Protein AF-A0A665UQF0-F1 (afdb_monomer)

Organism: Echeneis naucrates (NCBI:txid173247)

Radius of gyration: 11.46 Å; Cα contacts (8 Å, |Δi|>4): 127; chains: 1; bounding box: 27×30×27 Å

Mean predicted aligned error: 4.66 Å

Foldseek 3Di:
DAQLVQQVVQCVPPFLCVDQEGAREPHADDVLEHPNAECSNANHQYYHYHPHNHPDCPNHYDHPNHDPPPDD

Nearest PDB structures (foldseek):
  8r1l-assembly1_D  TM=9.821E-01  e=7.392E-08  Homo sapiens
  6xzr-assembly1_GP1  TM=9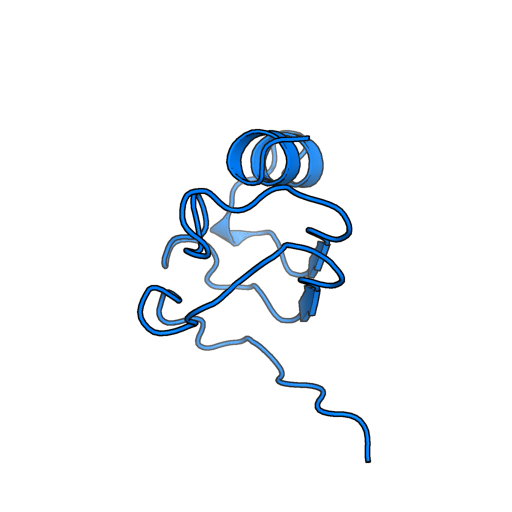.840E-01  e=7.392E-08  Gallus gallus
  2jqd-assembly1_A  TM=9.187E-01  e=6.077E-08  Mus musculus
  2rr6-assembly1_A  TM=9.758E-01  e=6.810E-07  Homo sapiens
  8r1j-assembly1_G  TM=9.779E-01  e=1.397E-06  Homo sapiens

Structure (mmCIF, N/CA/C/O backbone):
data_AF-A0A665UQF0-F1
#
_entry.id   AF-A0A665UQF0-F1
#
loop_
_atom_site.group_PDB
_atom_site.id
_atom_site.type_symbol
_atom_site.label_atom_id
_atom_site.label_alt_id
_atom_site.label_comp_id
_atom_site.label_asym_id
_atom_site.label_entity_id
_atom_site.label_seq_id
_atom_site.pdbx_PDB_ins_code
_atom_site.Cartn_x
_atom_site.Cartn_y
_atom_site.Cartn_z
_atom_site.occupancy
_atom_site.B_iso_or_equiv
_atom_site.auth_seq_id
_atom_site.auth_comp_id
_atom_site.auth_asym_id
_atom_site.auth_atom_id
_atom_site.pdbx_PDB_model_num
ATOM 1 N N . MET A 1 1 ? 3.926 -0.077 -15.964 1.00 83.88 1 MET A N 1
ATOM 2 C CA . MET A 1 1 ? 3.075 0.958 -15.337 1.00 83.88 1 MET A CA 1
ATOM 3 C C . MET A 1 1 ? 3.735 1.397 -14.039 1.00 83.88 1 MET A C 1
ATOM 5 O O . MET A 1 1 ? 4.237 0.528 -13.340 1.00 83.88 1 MET A O 1
ATOM 9 N N . ASP A 1 2 ? 3.790 2.694 -13.734 1.00 89.00 2 ASP A N 1
ATOM 10 C CA . ASP A 1 2 ? 4.428 3.184 -12.499 1.00 89.00 2 ASP A CA 1
ATOM 11 C C . ASP A 1 2 ? 3.615 2.790 -11.259 1.00 89.00 2 ASP A C 1
ATOM 13 O O . ASP A 1 2 ? 2.382 2.855 -11.288 1.00 89.00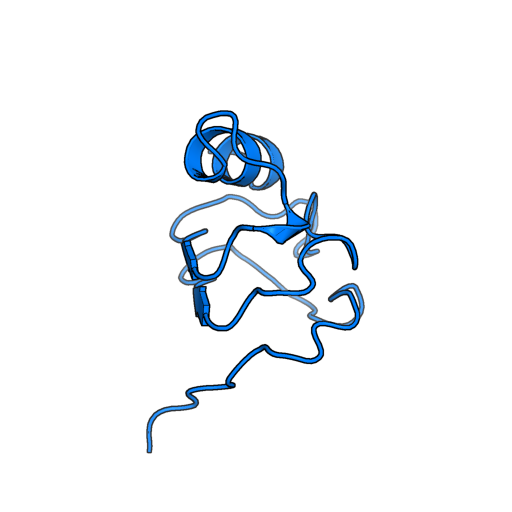 2 ASP A O 1
ATOM 17 N N . MET A 1 3 ? 4.292 2.430 -10.165 1.00 89.88 3 MET A N 1
ATOM 18 C CA . MET A 1 3 ? 3.646 2.001 -8.915 1.00 89.88 3 MET A CA 1
ATOM 19 C C . MET A 1 3 ? 2.651 3.043 -8.380 1.00 89.88 3 MET A C 1
ATOM 21 O O . MET A 1 3 ? 1.490 2.712 -8.151 1.00 89.88 3 MET A O 1
ATOM 25 N N . LYS A 1 4 ? 3.044 4.323 -8.307 1.00 89.19 4 LYS A N 1
ATOM 26 C CA . LYS A 1 4 ? 2.148 5.430 -7.913 1.00 89.19 4 LYS A CA 1
ATOM 27 C C . LYS A 1 4 ? 0.882 5.515 -8.765 1.00 89.19 4 LYS A C 1
ATOM 29 O O . LYS A 1 4 ? -0.208 5.718 -8.237 1.00 89.19 4 LYS A O 1
ATOM 34 N N . LYS A 1 5 ? 1.015 5.348 -10.086 1.00 90.81 5 LYS A N 1
ATOM 35 C CA . LYS A 1 5 ? -0.142 5.367 -10.992 1.00 90.81 5 LYS A CA 1
ATOM 36 C C . LYS A 1 5 ? -1.059 4.182 -10.718 1.00 90.81 5 LYS A C 1
ATOM 38 O O . LYS A 1 5 ? -2.272 4.349 -10.765 1.00 90.81 5 LYS A O 1
ATOM 43 N N . ARG A 1 6 ? -0.501 3.002 -10.424 1.00 91.69 6 ARG A N 1
ATOM 44 C CA . ARG A 1 6 ? -1.312 1.827 -10.092 1.00 91.69 6 ARG A CA 1
ATOM 45 C C . ARG A 1 6 ? -2.089 2.036 -8.809 1.00 91.69 6 ARG A C 1
ATOM 47 O O . ARG A 1 6 ? -3.291 1.821 -8.830 1.00 91.69 6 ARG A O 1
ATOM 54 N N . ILE A 1 7 ? -1.443 2.536 -7.758 1.00 91.44 7 ILE A N 1
ATOM 55 C CA . ILE A 1 7 ? -2.111 2.865 -6.493 1.00 91.44 7 ILE A CA 1
ATOM 56 C C . ILE A 1 7 ? -3.300 3.791 -6.753 1.00 91.44 7 ILE A C 1
ATOM 58 O O . ILE A 1 7 ? -4.415 3.478 -6.355 1.00 91.44 7 ILE A O 1
ATOM 62 N N . HIS A 1 8 ? -3.098 4.874 -7.507 1.00 90.50 8 HIS A N 1
ATOM 63 C CA . HIS A 1 8 ? -4.183 5.797 -7.838 1.00 90.50 8 HIS A CA 1
ATOM 64 C C . HIS A 1 8 ? -5.354 5.120 -8.581 1.00 90.50 8 HIS A C 1
ATOM 66 O O . HIS A 1 8 ? -6.513 5.400 -8.277 1.00 90.50 8 HIS A O 1
ATOM 72 N N . LEU A 1 9 ? -5.077 4.194 -9.510 1.00 91.62 9 LEU A N 1
ATOM 73 C CA . LEU A 1 9 ? -6.130 3.425 -10.188 1.00 91.62 9 LEU A CA 1
ATOM 74 C C . LEU A 1 9 ? -6.850 2.438 -9.256 1.00 91.62 9 LEU A C 1
ATOM 76 O O . LEU A 1 9 ? -8.065 2.284 -9.370 1.00 91.62 9 LEU A O 1
ATOM 80 N N . GLU A 1 10 ? -6.134 1.781 -8.343 1.00 90.69 10 GLU A N 1
ATOM 81 C CA . GLU A 1 10 ? -6.714 0.837 -7.374 1.00 90.69 10 GLU A CA 1
ATOM 82 C C . GLU A 1 10 ? -7.591 1.549 -6.328 1.00 90.69 10 GLU A C 1
ATOM 84 O O . GLU A 1 10 ? -8.610 1.005 -5.884 1.00 90.69 10 GLU A O 1
ATOM 89 N N . LEU A 1 11 ? -7.252 2.795 -5.975 1.00 90.56 11 LEU A N 1
ATOM 90 C CA . LEU A 1 11 ? -8.061 3.609 -5.067 1.00 90.56 11 LEU A CA 1
ATOM 91 C C . LEU A 1 11 ? -9.469 3.843 -5.632 1.00 90.56 11 LEU A C 1
ATOM 93 O O . LEU A 1 11 ? -10.431 3.780 -4.874 1.00 90.56 11 LEU A O 1
ATOM 97 N N . ARG A 1 12 ? -9.637 4.033 -6.951 1.00 87.44 12 ARG A N 1
ATOM 98 C CA . ARG A 1 12 ? -10.954 4.262 -7.594 1.00 87.44 12 ARG A CA 1
ATOM 99 C C . ARG A 1 12 ? -11.777 5.369 -6.910 1.00 87.44 12 ARG A C 1
ATOM 101 O O . ARG A 1 12 ? -12.973 5.204 -6.686 1.00 87.44 12 ARG A O 1
ATOM 108 N N . ASN A 1 13 ? -11.133 6.487 -6.568 1.00 87.00 13 ASN A N 1
ATOM 109 C CA . ASN A 1 13 ? -11.709 7.603 -5.795 1.00 87.00 13 ASN A CA 1
ATOM 110 C C . ASN A 1 13 ? -12.081 7.276 -4.337 1.00 87.00 13 ASN A C 1
ATOM 112 O O . ASN A 1 13 ? -12.770 8.064 -3.695 1.00 87.00 13 ASN A O 1
ATOM 116 N N . ARG A 1 14 ? -11.633 6.137 -3.801 1.00 91.06 14 ARG A N 1
ATOM 117 C CA . ARG A 1 14 ? -11.696 5.852 -2.365 1.00 91.06 14 ARG A CA 1
ATOM 118 C C . ARG A 1 14 ? -10.536 6.524 -1.646 1.00 91.06 14 ARG A C 1
ATOM 120 O O . ARG A 1 14 ? -9.469 6.749 -2.221 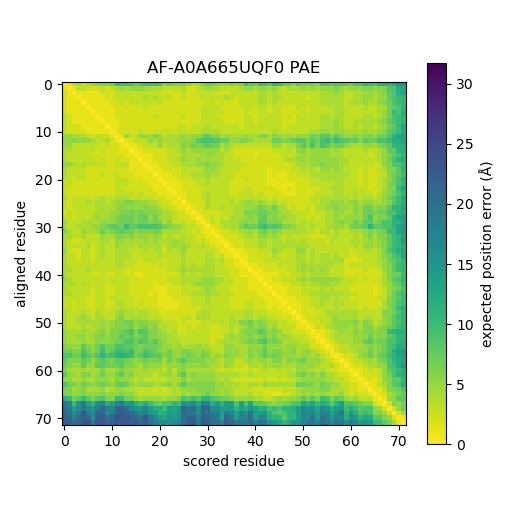1.00 91.06 14 ARG A O 1
ATOM 127 N N . THR A 1 15 ? -10.757 6.810 -0.375 1.00 91.94 15 THR A N 1
ATOM 128 C CA . THR A 1 15 ? -9.715 7.206 0.569 1.00 91.94 15 THR A CA 1
ATOM 129 C C . THR A 1 15 ? -8.750 6.030 0.786 1.00 91.94 15 THR A C 1
ATOM 131 O O . THR A 1 15 ? -9.195 4.880 0.858 1.00 91.94 15 THR A O 1
ATOM 134 N N . PRO A 1 16 ? -7.432 6.276 0.892 1.00 91.94 16 PRO A N 1
ATOM 135 C CA . PRO A 1 16 ? -6.451 5.237 1.217 1.00 91.94 16 PRO A CA 1
ATOM 136 C C . PRO A 1 16 ? -6.780 4.466 2.499 1.00 91.94 16 PRO A C 1
ATOM 138 O O . PRO A 1 16 ? -6.577 3.255 2.554 1.00 91.94 16 PRO A O 1
ATOM 141 N N . SER A 1 17 ? -7.363 5.151 3.485 1.00 92.69 17 SER A N 1
ATOM 142 C CA . SER A 1 17 ? -7.765 4.576 4.766 1.00 92.69 17 SER A CA 1
ATOM 143 C C . SER A 1 17 ? -8.865 3.530 4.643 1.00 92.69 17 SER A C 1
ATOM 145 O O . SER A 1 17 ? -8.871 2.605 5.435 1.00 92.69 17 SER A O 1
ATOM 147 N N . ASP A 1 18 ? -9.753 3.612 3.649 1.00 91.81 18 ASP A N 1
ATOM 148 C CA . ASP A 1 18 ? -10.844 2.639 3.467 1.00 91.81 18 ASP A CA 1
ATOM 149 C C . ASP A 1 18 ? -10.441 1.449 2.573 1.00 91.81 18 ASP A C 1
ATOM 151 O O . ASP A 1 18 ? -11.243 0.544 2.303 1.00 91.81 18 ASP A O 1
ATOM 155 N N . VAL A 1 19 ? -9.204 1.433 2.068 1.00 92.25 19 VAL A N 1
ATOM 156 C CA . VAL A 1 19 ? -8.722 0.385 1.166 1.00 92.25 19 VAL A CA 1
ATOM 157 C C . VAL A 1 19 ? -8.162 -0.790 1.953 1.00 92.25 19 VAL A C 1
ATOM 159 O O . VAL A 1 19 ? -7.108 -0.706 2.572 1.00 92.25 19 VAL A O 1
ATOM 162 N N . LYS A 1 20 ? -8.852 -1.928 1.846 1.00 92.44 20 LYS A N 1
ATOM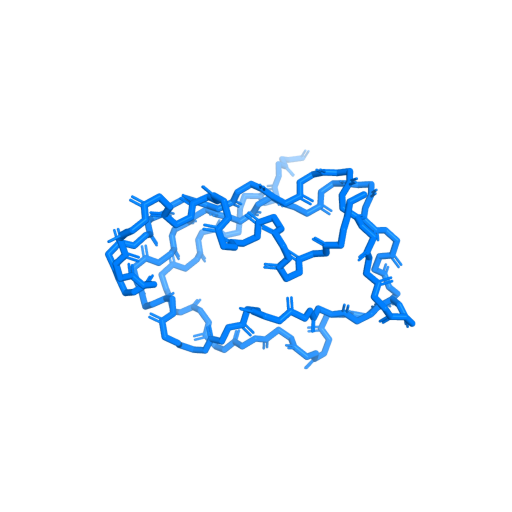 163 C CA . LYS A 1 20 ? -8.461 -3.187 2.496 1.00 92.44 20 LYS A CA 1
ATOM 164 C C . LYS A 1 20 ? -7.517 -4.052 1.677 1.00 92.44 20 LYS A C 1
ATOM 166 O O . LYS A 1 20 ? -6.748 -4.826 2.237 1.00 92.44 20 LYS A O 1
ATOM 171 N N . GLU A 1 21 ? -7.568 -3.929 0.358 1.00 91.94 21 GLU A N 1
ATOM 172 C CA . GLU A 1 21 ? -6.799 -4.766 -0.558 1.00 91.94 21 GLU A CA 1
ATOM 173 C C . GLU A 1 21 ? -6.176 -3.894 -1.642 1.00 91.94 21 GLU A C 1
ATOM 175 O O . GLU A 1 21 ? -6.868 -3.090 -2.274 1.00 91.94 21 GLU A O 1
ATOM 180 N N . LEU A 1 22 ? -4.871 -4.060 -1.857 1.00 91.38 22 LEU A N 1
ATOM 181 C CA . LEU A 1 22 ? -4.114 -3.302 -2.844 1.00 91.38 22 LEU A CA 1
ATOM 182 C C . LEU A 1 22 ? -3.235 -4.238 -3.678 1.00 91.38 22 LEU A C 1
ATOM 184 O O . LEU A 1 22 ? -2.323 -4.888 -3.163 1.00 91.38 22 LEU A O 1
ATOM 188 N N . VAL A 1 23 ? -3.500 -4.288 -4.986 1.00 90.88 23 VAL A N 1
ATOM 189 C CA . VAL A 1 23 ? -2.782 -5.154 -5.930 1.00 90.88 23 VAL A CA 1
ATOM 190 C C . VAL A 1 23 ? -1.901 -4.311 -6.845 1.00 90.88 23 VAL A C 1
ATOM 192 O O . VAL A 1 23 ? -2.375 -3.614 -7.743 1.00 90.88 23 VAL A O 1
ATOM 195 N N . LEU A 1 24 ? -0.590 -4.396 -6.630 1.00 90.25 24 LEU A N 1
ATOM 196 C CA . LEU A 1 24 ? 0.437 -3.637 -7.347 1.00 90.25 24 LEU A CA 1
ATOM 197 C C . LEU A 1 24 ? 1.275 -4.517 -8.280 1.00 90.25 24 LEU A C 1
ATOM 199 O O . LEU A 1 24 ? 2.382 -4.142 -8.662 1.00 90.25 24 LEU A O 1
ATOM 203 N N . ASP A 1 25 ? 0.753 -5.670 -8.685 1.00 90.38 25 ASP A N 1
ATOM 204 C CA . ASP A 1 25 ? 1.477 -6.613 -9.535 1.00 90.38 25 ASP A CA 1
ATOM 205 C C . ASP A 1 25 ? 1.857 -6.005 -10.890 1.00 90.38 25 ASP A C 1
ATOM 207 O O . ASP A 1 25 ? 1.100 -5.226 -11.487 1.00 90.38 25 ASP A O 1
ATOM 211 N N . ASN A 1 26 ? 3.033 -6.394 -11.391 1.00 89.06 26 ASN A N 1
ATOM 212 C CA . ASN A 1 26 ? 3.613 -5.931 -12.659 1.00 89.06 26 ASN A CA 1
ATOM 213 C C . ASN A 1 26 ? 3.805 -4.402 -12.748 1.00 89.06 26 ASN A C 1
ATOM 215 O O . ASN A 1 26 ? 3.884 -3.820 -13.839 1.00 89.06 26 ASN A O 1
ATOM 219 N N . CYS A 1 27 ? 3.870 -3.722 -11.603 1.00 89.81 27 CYS A N 1
ATOM 220 C CA . CYS A 1 27 ? 4.252 -2.316 -11.540 1.00 89.81 27 CYS A CA 1
ATOM 221 C C . CYS A 1 27 ? 5.766 -2.149 -11.627 1.00 89.81 27 CYS A C 1
ATOM 223 O O . CYS A 1 27 ? 6.521 -3.049 -11.301 1.00 89.81 27 CYS A O 1
ATOM 225 N N . ARG A 1 28 ? 6.237 -0.976 -12.039 1.00 89.38 28 ARG A N 1
ATOM 226 C CA . ARG A 1 28 ? 7.658 -0.633 -11.971 1.00 89.38 28 ARG A CA 1
ATOM 227 C C . ARG A 1 28 ? 7.900 0.170 -10.696 1.00 89.38 28 ARG A C 1
ATOM 229 O O . ARG A 1 28 ? 7.355 1.268 -10.565 1.00 89.38 28 ARG A O 1
ATOM 236 N N . SER A 1 29 ? 8.689 -0.378 -9.773 1.00 88.25 29 SER A N 1
ATOM 237 C CA . SER A 1 29 ? 9.263 0.388 -8.662 1.00 88.25 29 SER A CA 1
ATOM 238 C C . SER A 1 29 ? 10.403 1.276 -9.155 1.00 88.25 29 SER A C 1
ATOM 240 O O . SER A 1 29 ? 11.188 0.855 -10.009 1.00 88.25 29 SER A O 1
ATOM 242 N N . ASN A 1 30 ? 10.534 2.471 -8.589 1.00 86.00 30 ASN A N 1
ATOM 243 C CA . ASN A 1 30 ? 11.661 3.354 -8.860 1.00 86.00 30 ASN A CA 1
ATOM 244 C C . ASN A 1 30 ? 12.845 2.957 -7.968 1.00 86.00 30 ASN A C 1
ATOM 246 O O . ASN A 1 30 ? 12.694 2.858 -6.752 1.00 86.00 30 ASN A O 1
ATOM 250 N N . GLU A 1 31 ? 13.997 2.651 -8.568 1.00 86.94 31 GLU A N 1
ATOM 251 C CA . GLU A 1 31 ? 15.202 2.176 -7.859 1.00 86.94 31 GLU A CA 1
ATOM 252 C C . GLU A 1 31 ? 14.985 0.956 -6.935 1.00 86.94 31 GLU A C 1
ATOM 254 O O . GLU A 1 31 ? 15.734 0.737 -5.983 1.00 86.94 31 GLU A O 1
ATOM 259 N N . GLY A 1 32 ? 13.940 0.161 -7.182 1.00 85.94 32 GLY A N 1
ATOM 260 C CA . GLY A 1 32 ? 13.584 -0.966 -6.320 1.00 85.94 32 GLY A CA 1
ATOM 261 C C . GLY A 1 32 ? 12.985 -0.573 -4.965 1.00 85.94 32 GLY A C 1
ATOM 262 O O . GLY A 1 32 ? 12.989 -1.387 -4.040 1.00 85.94 32 GLY A O 1
ATOM 263 N N . LYS A 1 33 ? 12.456 0.650 -4.844 1.00 87.25 33 LYS A N 1
ATOM 264 C CA . LYS A 1 33 ? 11.788 1.168 -3.643 1.00 87.25 33 LYS A CA 1
ATOM 265 C C . LYS A 1 33 ? 10.273 1.238 -3.829 1.00 87.25 33 LYS A C 1
ATOM 267 O O . LYS A 1 33 ? 9.761 1.405 -4.936 1.00 87.25 33 LYS A O 1
ATOM 272 N N . ILE A 1 34 ? 9.555 1.1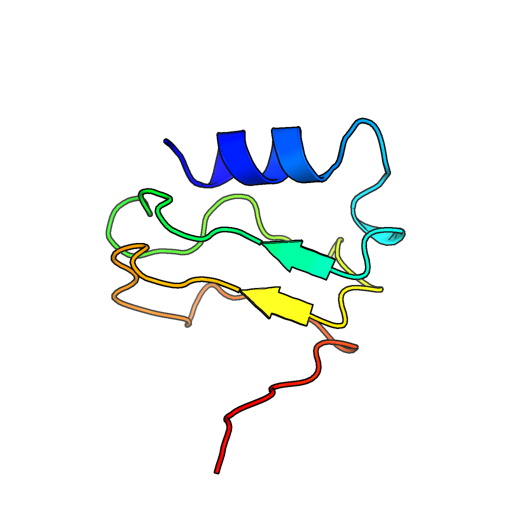30 -2.716 1.00 87.38 34 ILE A N 1
ATOM 273 C CA . ILE A 1 34 ? 8.102 1.311 -2.676 1.00 87.38 34 ILE A CA 1
ATOM 274 C C . ILE A 1 34 ? 7.795 2.804 -2.808 1.00 87.38 34 ILE A C 1
ATOM 276 O O . ILE A 1 34 ? 8.367 3.619 -2.088 1.00 87.38 34 ILE A O 1
ATOM 280 N N . GLU A 1 35 ? 6.886 3.164 -3.713 1.00 88.69 35 GLU A N 1
ATOM 281 C CA . GLU A 1 35 ? 6.472 4.550 -3.932 1.00 88.69 35 GLU A CA 1
ATOM 282 C C . GLU A 1 35 ? 4.950 4.686 -3.926 1.00 88.69 35 GLU A C 1
ATOM 284 O O . GLU A 1 35 ? 4.245 3.964 -4.629 1.00 88.69 35 GLU A O 1
ATOM 289 N N . GLY A 1 36 ? 4.450 5.680 -3.186 1.00 87.56 36 GLY A N 1
ATOM 290 C CA . GLY A 1 36 ? 3.022 6.009 -3.114 1.00 87.56 36 GLY A CA 1
ATOM 291 C C . GLY A 1 36 ? 2.226 5.203 -2.089 1.00 87.56 36 GLY A C 1
ATOM 292 O O . GLY A 1 36 ? 1.055 5.504 -1.889 1.00 87.56 36 GLY A O 1
ATOM 293 N N . LEU A 1 37 ? 2.848 4.219 -1.436 1.00 89.62 37 LEU A N 1
ATOM 294 C CA . LEU A 1 37 ? 2.292 3.572 -0.254 1.00 89.62 37 LEU A CA 1
ATOM 295 C C . LEU A 1 37 ? 2.707 4.379 0.979 1.00 89.62 37 LEU A C 1
ATOM 297 O O . LEU A 1 37 ? 3.898 4.605 1.194 1.00 89.62 37 LEU A O 1
ATOM 301 N N . THR A 1 38 ? 1.730 4.810 1.765 1.00 90.62 38 THR A N 1
ATOM 302 C CA . THR A 1 38 ? 1.909 5.610 2.985 1.00 90.62 38 THR A CA 1
ATOM 303 C C . THR A 1 38 ? 1.268 4.896 4.175 1.00 90.62 38 THR A C 1
ATOM 305 O O . THR A 1 38 ? 0.639 3.848 4.026 1.00 90.62 38 THR A O 1
ATOM 308 N N . ASP A 1 39 ? 1.450 5.425 5.378 1.00 90.31 39 ASP A N 1
ATOM 309 C CA . ASP A 1 39 ? 0.765 4.956 6.587 1.00 90.31 39 ASP A CA 1
ATOM 310 C C . ASP A 1 39 ? -0.738 5.293 6.606 1.00 90.31 39 ASP A C 1
ATOM 312 O O . ASP A 1 39 ? -1.460 4.761 7.440 1.00 90.31 39 ASP A O 1
ATOM 316 N N . GLU A 1 40 ? -1.234 6.065 5.629 1.00 92.00 40 GLU A N 1
ATOM 317 C CA . GLU A 1 40 ? -2.666 6.354 5.439 1.00 92.00 40 GLU A CA 1
ATOM 318 C C . GLU A 1 40 ? -3.493 5.106 5.096 1.00 92.00 40 GLU A C 1
ATOM 320 O O . GLU A 1 40 ? -4.714 5.112 5.219 1.00 92.00 40 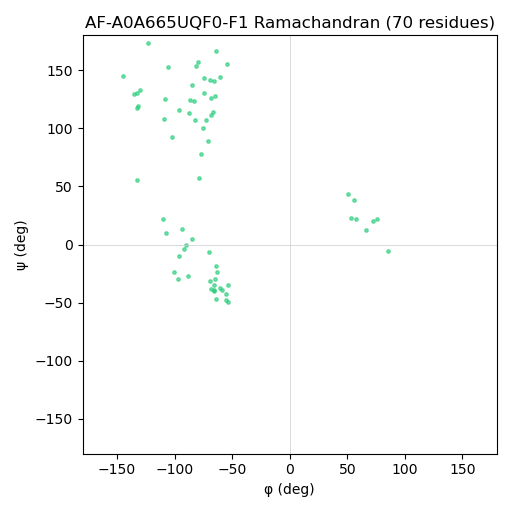GLU A O 1
ATOM 325 N N . PHE A 1 41 ? -2.844 4.030 4.649 1.00 91.88 41 PHE A N 1
ATOM 326 C CA . PHE A 1 41 ? -3.468 2.743 4.343 1.00 91.88 41 PHE A CA 1
ATOM 327 C C . PHE A 1 41 ? -3.729 1.935 5.628 1.00 91.88 41 PHE A C 1
ATOM 329 O O . PHE A 1 41 ? -3.243 0.815 5.798 1.00 91.88 41 PHE A O 1
ATOM 336 N N . GLU A 1 42 ? -4.478 2.524 6.559 1.00 91.38 42 GLU A N 1
ATOM 337 C CA . GLU A 1 42 ? -4.694 1.988 7.908 1.00 91.38 42 GLU A CA 1
ATOM 338 C C . GLU A 1 42 ? -5.477 0.667 7.910 1.00 91.38 42 GLU A C 1
ATOM 340 O O . GLU A 1 42 ? -5.120 -0.255 8.649 1.00 91.38 42 GLU A O 1
ATOM 345 N N . GLU A 1 43 ? -6.503 0.548 7.057 1.00 93.38 43 GLU A N 1
ATOM 346 C CA . GLU A 1 43 ? -7.337 -0.655 6.912 1.00 93.38 43 GLU A CA 1
ATOM 347 C C . GLU A 1 43 ? -6.757 -1.698 5.955 1.00 93.38 43 GLU A C 1
ATOM 349 O O . GLU A 1 43 ? -7.412 -2.705 5.688 1.00 93.38 43 GLU A O 1
ATOM 354 N N . LEU A 1 44 ? -5.546 -1.490 5.432 1.00 92.56 44 LEU A N 1
ATOM 355 C CA . LEU A 1 44 ? -4.969 -2.388 4.443 1.00 92.56 44 LEU A CA 1
ATOM 356 C C . LEU A 1 44 ? -4.638 -3.741 5.070 1.00 92.56 44 LEU A C 1
ATOM 358 O O . LEU A 1 44 ? -3.713 -3.873 5.869 1.00 92.56 44 LEU A O 1
ATOM 362 N N . GLU A 1 45 ? -5.388 -4.758 4.665 1.00 92.38 45 GLU A N 1
ATOM 363 C CA . GLU A 1 45 ? -5.245 -6.140 5.109 1.00 92.38 45 GLU A CA 1
ATOM 364 C C . GLU A 1 45 ? -4.427 -6.974 4.123 1.00 92.38 45 GLU A C 1
ATOM 366 O O . GLU A 1 45 ? -3.731 -7.897 4.545 1.00 92.38 45 GLU A O 1
ATOM 371 N N . PHE A 1 46 ? -4.467 -6.644 2.830 1.00 91.00 46 PHE A N 1
ATOM 372 C CA . PHE A 1 46 ? -3.780 -7.390 1.779 1.00 91.00 46 PHE A CA 1
ATOM 373 C C . PHE A 1 46 ? -3.003 -6.468 0.835 1.00 91.00 46 PHE A C 1
ATOM 375 O O . PHE A 1 46 ? -3.548 -5.509 0.290 1.00 91.00 46 PHE A O 1
ATOM 382 N N . LEU A 1 47 ? -1.732 -6.798 0.601 1.00 89.69 47 LEU A N 1
ATOM 383 C CA . LEU A 1 47 ? -0.844 -6.092 -0.319 1.00 89.69 47 LEU A CA 1
ATOM 384 C C . LEU A 1 47 ? -0.147 -7.109 -1.222 1.00 89.69 47 LEU A C 1
ATOM 386 O O . LEU A 1 47 ? 0.614 -7.942 -0.729 1.00 89.69 47 LEU A O 1
ATOM 390 N N . SER A 1 48 ? -0.363 -7.002 -2.533 1.00 88.94 48 SER A N 1
ATOM 391 C CA . SER A 1 48 ? 0.355 -7.800 -3.531 1.00 88.94 48 SER A CA 1
ATOM 392 C C . SER A 1 48 ? 1.335 -6.934 -4.309 1.00 88.94 48 SER A C 1
ATOM 394 O O . SER A 1 48 ? 0.962 -5.908 -4.877 1.00 88.94 48 SER A O 1
ATOM 396 N N . THR A 1 49 ? 2.602 -7.338 -4.324 1.00 88.38 49 THR A N 1
ATOM 397 C CA . THR A 1 49 ? 3.700 -6.654 -5.019 1.00 88.38 49 THR A CA 1
ATOM 398 C C . THR A 1 49 ? 4.518 -7.663 -5.827 1.00 88.38 49 THR A C 1
ATOM 400 O O . THR A 1 49 ? 5.731 -7.791 -5.662 1.00 88.38 49 THR A O 1
ATOM 403 N N . 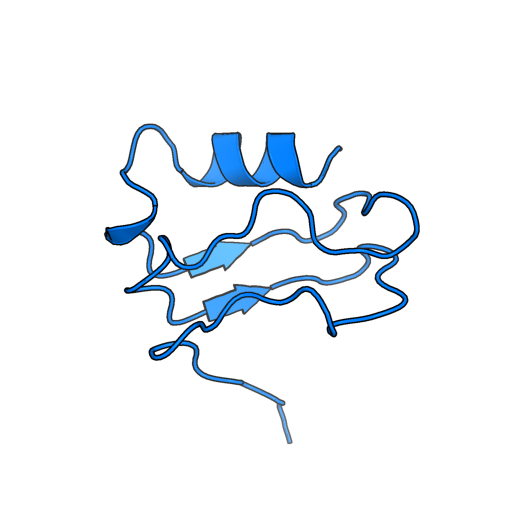ILE A 1 50 ? 3.866 -8.423 -6.710 1.00 88.44 50 ILE A N 1
ATOM 404 C CA . ILE A 1 50 ? 4.530 -9.459 -7.514 1.00 88.44 50 ILE A CA 1
ATOM 405 C C . ILE A 1 50 ? 5.156 -8.850 -8.773 1.00 88.44 50 ILE A C 1
ATOM 407 O O . ILE A 1 50 ? 4.540 -8.041 -9.469 1.00 88.44 50 ILE A O 1
ATOM 411 N N . ASN A 1 51 ? 6.382 -9.280 -9.095 1.00 87.69 51 ASN A N 1
ATOM 412 C CA . ASN A 1 51 ? 7.110 -8.874 -10.303 1.00 87.69 51 ASN A CA 1
ATOM 413 C C . ASN A 1 51 ? 7.265 -7.345 -10.437 1.00 87.69 51 ASN A C 1
ATOM 415 O O . ASN A 1 51 ? 7.148 -6.780 -11.523 1.00 87.69 51 ASN A O 1
ATOM 419 N N . VAL A 1 52 ? 7.493 -6.666 -9.307 1.00 88.38 52 VAL A N 1
ATOM 420 C CA . VAL A 1 52 ? 7.580 -5.197 -9.273 1.00 88.38 52 VAL A CA 1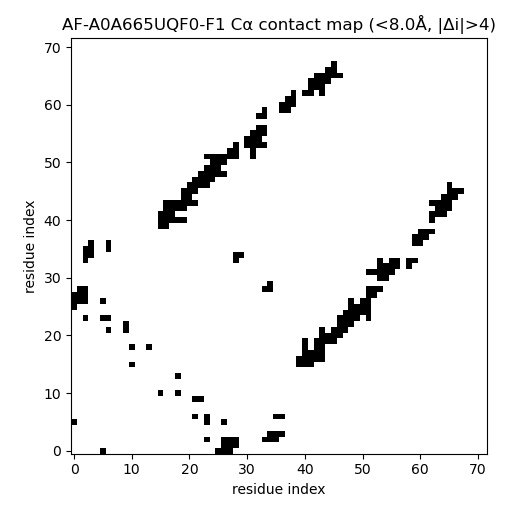
ATOM 421 C C . VAL A 1 52 ? 9.001 -4.633 -9.339 1.00 88.38 52 VAL A C 1
ATOM 423 O O . VAL A 1 52 ? 9.177 -3.426 -9.497 1.00 88.38 52 VAL A O 1
ATOM 426 N N . GLY A 1 53 ? 10.016 -5.496 -9.220 1.00 87.25 53 GLY A N 1
ATOM 427 C CA . GLY A 1 53 ? 11.426 -5.097 -9.204 1.00 87.25 53 GLY A CA 1
ATOM 428 C C . GLY A 1 53 ? 11.903 -4.473 -7.887 1.00 87.25 53 GLY A C 1
ATOM 429 O O . GLY A 1 53 ? 12.902 -3.760 -7.897 1.00 87.25 53 GLY A O 1
ATOM 430 N N . LEU A 1 54 ? 11.208 -4.727 -6.767 1.00 86.19 54 LEU A N 1
ATOM 431 C CA . LEU A 1 54 ? 11.618 -4.247 -5.445 1.00 86.19 54 LEU A CA 1
ATOM 432 C C . LEU A 1 54 ? 12.941 -4.893 -5.017 1.00 86.19 54 LEU A C 1
ATOM 434 O O . LEU A 1 54 ? 13.070 -6.115 -5.001 1.00 86.19 54 LEU A O 1
ATOM 438 N N . THR A 1 55 ? 13.902 -4.060 -4.630 1.00 86.88 55 THR A N 1
ATOM 439 C CA . THR A 1 55 ? 15.201 -4.466 -4.074 1.00 86.88 55 THR A CA 1
ATOM 440 C C . THR A 1 55 ? 15.215 -4.346 -2.554 1.00 86.88 55 THR A C 1
ATOM 442 O O . THR A 1 55 ? 15.986 -5.031 -1.886 1.00 86.88 55 THR A O 1
ATOM 445 N N . THR A 1 56 ? 14.352 -3.495 -1.989 1.00 80.81 56 THR A N 1
ATOM 446 C CA . THR A 1 56 ? 14.240 -3.281 -0.547 1.00 80.81 56 THR A CA 1
ATOM 447 C C . THR A 1 56 ? 12.801 -3.009 -0.117 1.00 80.81 56 THR A C 1
ATOM 449 O O . THR A 1 56 ? 12.030 -2.344 -0.808 1.00 80.81 56 THR A O 1
ATOM 452 N N . VAL A 1 57 ? 12.459 -3.494 1.078 1.00 80.75 57 VAL A N 1
ATOM 453 C CA . VAL A 1 57 ? 11.193 -3.210 1.774 1.00 80.75 57 VAL A CA 1
ATOM 454 C C . VAL A 1 57 ? 11.386 -2.267 2.966 1.00 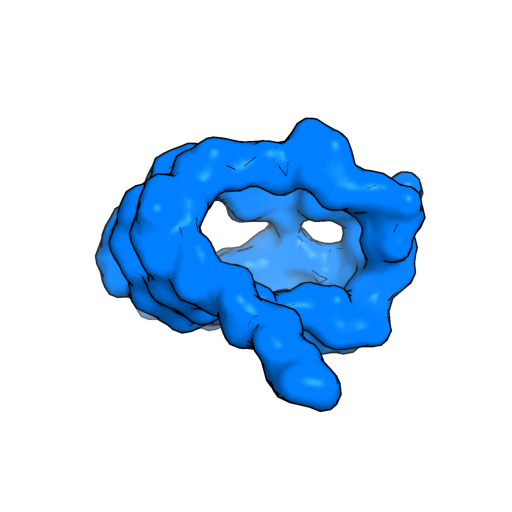80.75 57 VAL A C 1
ATOM 456 O O . VAL A 1 57 ? 10.461 -2.061 3.742 1.00 80.75 57 VAL A O 1
ATOM 459 N N . ALA A 1 58 ? 12.572 -1.669 3.122 1.00 78.81 58 ALA A N 1
ATOM 460 C CA . ALA A 1 58 ? 12.878 -0.763 4.235 1.00 78.81 58 ALA A CA 1
ATOM 461 C C . ALA A 1 58 ? 12.014 0.512 4.242 1.00 78.81 58 ALA A C 1
ATOM 463 O O . ALA A 1 58 ? 11.815 1.118 5.287 1.00 78.81 58 ALA A O 1
ATOM 464 N N . HIS A 1 59 ? 11.486 0.899 3.078 1.00 80.06 59 HIS A N 1
ATOM 465 C CA . HIS A 1 59 ? 10.587 2.044 2.913 1.00 80.06 59 HIS A CA 1
ATOM 466 C C . HIS A 1 59 ? 9.102 1.658 2.986 1.00 80.06 59 HIS A C 1
ATOM 468 O O . HIS A 1 59 ? 8.248 2.447 2.591 1.00 80.06 59 HIS A O 1
ATOM 474 N N . LEU A 1 60 ? 8.778 0.443 3.441 1.00 83.75 60 LEU A N 1
ATOM 475 C CA . LEU A 1 60 ? 7.391 0.060 3.670 1.00 83.75 60 LEU A CA 1
ATOM 476 C C . LEU A 1 60 ? 6.844 0.867 4.865 1.00 83.75 60 LEU A C 1
ATOM 478 O O . LEU A 1 60 ? 7.450 0.825 5.941 1.00 83.75 60 LEU A O 1
ATOM 482 N N . PRO A 1 61 ? 5.715 1.581 4.713 1.00 88.00 61 PRO A N 1
ATOM 483 C CA . PRO A 1 61 ? 5.072 2.255 5.831 1.00 88.00 61 PRO A CA 1
ATOM 484 C C . PRO A 1 61 ? 4.571 1.249 6.872 1.00 88.00 61 PRO A C 1
ATOM 486 O O . PRO A 1 61 ? 4.482 0.038 6.636 1.00 88.00 61 PRO A O 1
ATOM 489 N N . LYS A 1 62 ? 4.217 1.760 8.051 1.00 85.56 62 LYS A N 1
ATOM 490 C CA . LYS A 1 62 ? 3.672 0.939 9.128 1.00 85.56 62 LYS A CA 1
ATOM 491 C C . LYS A 1 62 ? 2.216 0.579 8.823 1.00 85.56 62 LYS A C 1
ATOM 493 O O . LYS A 1 62 ? 1.314 1.367 9.067 1.00 85.56 62 LYS A O 1
ATOM 498 N N . LEU A 1 63 ? 1.998 -0.634 8.327 1.00 89.00 63 LEU A N 1
ATOM 499 C CA . LEU A 1 63 ? 0.672 -1.153 7.989 1.00 89.00 63 LEU A CA 1
ATOM 500 C C . LEU A 1 63 ? 0.209 -2.114 9.088 1.00 89.00 63 LEU A C 1
ATOM 502 O O . LEU A 1 63 ? 0.546 -3.297 9.079 1.00 89.00 63 LEU A O 1
ATOM 506 N N . ASN A 1 64 ? -0.520 -1.589 10.075 1.00 86.00 64 ASN A N 1
ATOM 507 C CA . ASN A 1 64 ? -0.873 -2.335 11.291 1.00 86.00 64 ASN A CA 1
ATOM 508 C C . ASN A 1 64 ? -1.806 -3.524 11.024 1.00 86.00 64 ASN A C 1
ATOM 510 O O . ASN A 1 64 ? -1.709 -4.543 11.705 1.00 86.00 64 ASN A O 1
ATOM 514 N N . LYS A 1 65 ? -2.715 -3.387 10.053 1.00 90.38 65 LYS A N 1
ATOM 515 C CA . LYS A 1 65 ? -3.718 -4.405 9.709 1.00 90.38 65 LYS A CA 1
ATOM 516 C C . LYS A 1 65 ? -3.258 -5.372 8.622 1.00 90.38 65 LYS A C 1
ATOM 518 O O . LYS A 1 65 ? -3.961 -6.345 8.349 1.00 90.38 65 LYS A O 1
ATOM 523 N N . LEU A 1 66 ? -2.070 -5.153 8.052 1.00 88.94 66 LEU A N 1
ATOM 524 C CA . LEU A 1 66 ? -1.578 -5.945 6.936 1.00 88.94 66 LEU A CA 1
ATOM 525 C C . LEU A 1 66 ? -1.315 -7.383 7.375 1.00 88.94 66 LEU A C 1
ATOM 527 O O . LEU A 1 66 ? -0.393 -7.675 8.142 1.00 88.94 66 LEU A O 1
ATOM 531 N N . LYS A 1 67 ? -2.102 -8.305 6.827 1.00 83.44 67 LYS A N 1
ATOM 532 C CA . LYS A 1 67 ? -1.917 -9.737 7.015 1.00 83.44 67 LYS A CA 1
ATOM 533 C C . LYS A 1 67 ? -0.856 -10.202 6.032 1.00 83.44 67 LYS A C 1
ATOM 535 O O . LYS A 1 67 ? -1.067 -10.291 4.826 1.00 83.44 67 LYS A O 1
ATOM 540 N N . LYS A 1 68 ? 0.322 -10.507 6.564 1.00 66.31 68 LYS A N 1
ATOM 541 C CA . LYS A 1 68 ? 1.399 -11.153 5.815 1.00 66.31 68 LYS A CA 1
ATOM 542 C C . LYS A 1 68 ? 1.015 -12.610 5.534 1.00 66.31 68 LYS A C 1
ATOM 544 O O . LYS A 1 68 ? 1.353 -13.495 6.311 1.00 66.31 68 LYS A O 1
ATOM 549 N N . ASN A 1 69 ? 0.333 -12.856 4.417 1.00 54.22 69 ASN A N 1
ATOM 550 C CA . ASN A 1 69 ? 0.217 -14.200 3.851 1.00 54.22 69 ASN A CA 1
ATOM 551 C C . ASN A 1 69 ? 1.533 -14.545 3.142 1.00 54.22 69 ASN A C 1
ATOM 553 O O . ASN A 1 69 ? 1.646 -14.473 1.921 1.00 54.22 69 ASN A O 1
ATOM 557 N N . TRP A 1 70 ? 2.551 -14.903 3.921 1.00 53.69 70 TRP A N 1
ATOM 558 C CA . TRP A 1 70 ? 3.576 -15.801 3.401 1.00 53.69 70 TRP A CA 1
ATOM 559 C C . TRP A 1 70 ? 2.888 -17.160 3.342 1.00 53.69 70 TRP A C 1
ATOM 561 O O . TRP A 1 70 ? 2.532 -17.710 4.383 1.00 53.69 70 TRP A O 1
ATOM 571 N N . GLY A 1 71 ? 2.570 -17.629 2.136 1.00 44.19 71 GLY A N 1
ATOM 572 C CA . GLY A 1 71 ? 2.110 -19.005 1.967 1.00 44.19 71 GLY A CA 1
ATOM 573 C C . GLY A 1 71 ? 3.130 -19.986 2.572 1.00 44.19 71 GLY A C 1
ATOM 574 O O . GLY A 1 71 ? 4.296 -19.605 2.719 1.00 44.19 71 GLY A O 1
ATOM 575 N N . PRO A 1 72 ? 2.691 -21.194 2.965 1.00 45.28 72 PRO A N 1
ATOM 576 C CA . PRO A 1 72 ? 3.580 -22.228 3.494 1.00 45.28 72 PRO A CA 1
ATOM 577 C C . PRO A 1 72 ? 4.724 -22.575 2.535 1.00 45.28 72 PRO A C 1
ATOM 579 O O . PRO A 1 72 ? 4.525 -22.463 1.302 1.00 45.28 72 PRO A O 1
#

Solvent-accessible surface area (backbone atoms only — not comparable to full-atom values): 4191 Å² total; per-residue (Å²): 94,52,37,48,59,45,52,59,61,73,41,70,90,50,58,57,45,78,36,40,69,47,81,42,56,60,18,44,38,66,96,12,36,70,54,82,69,54,54,58,30,50,48,20,33,38,78,44,69,49,78,20,65,67,78,50,70,87,63,60,49,75,48,85,50,46,56,82,79,72,74,133

Sequence (72 aa):
MDMKKRIHLELRNRTPSDVKELVLDNCRSNEGKIEGLTDEFEELEFLSTINVGLTTVAHLPKLNKLKKNWGP

Secondary structure (DSSP, 8-state):
-BHHHHHHHHHTT--GGG--EEE-TT-B-BTTB--S--TT-TT--EEE-TTS--S--TT----TT-------

pLDDT: mean 86.32, std 9.9, range [44.19, 93.38]

InterPro domains:
  IPR032675 Leucine-rich repeat domain superfamily [G3DSA:3.80.10.10] (1-68)
  IPR045081 Acidic leucine-rich nuclear phosphoprotein 32 [PTHR11375] (3-68)